Protein AF-A0A4Q7J7R3-F1 (afdb_monomer_lite)

InterPro domains:
  IPR042001 Sortase F [cd05829] (68-174)

Secondary structure (DSSP, 8-state):
----------------------------------------------------PPP--------SSPPP--EEEEEEGGGTEEEEEBSTTSSEEEESSPTTSSEEEEEEESS-TT-SPPPTT-EEEEEETTS-EEEEEEEEEESS-PPPP--SSEEEEEEETTEEEEEEEEEEEE-

Sequence (175 aa):
MAALTSAAIVVAGTAAILLLLPRTQRPGVVEISQPVAVRHDTTTNARPHVVSAPPASVSWLAVDSLPPAVPGAVEIPAIGVYNGLIGPGGDWRAQGPAPGQRGEAVLVDQRHSGSREIPVGERVTVHRADGISAVFTVARVERQQLPPGEATRPELRLITGEFVIHCRFAGAYRR

Organism: NCBI:txid2510978

pLDDT: mean 75.45, std 20.86, range [35.72, 97.31]

Foldseek 3Di:
DDDDDDDDDDDDDDDDDDDDDDDDDDDDDDDDDDDDDDDDDDDDDDDPPPPPDDDDDFDWDQDQADDFFAWAAKDFVQLPGHGQGEDVVTQWDWDDTDQRHFFEIEIEGPPLSPVDDRDFQTKMWIATPVRKIWIWTFHDKDQDDDPGDNGRGRWYWYHHDRITTTTHGPSGMGD

Structure (mmCIF, N/CA/C/O backbone):
data_AF-A0A4Q7J7R3-F1
#
_entry.id   AF-A0A4Q7J7R3-F1
#
loop_
_atom_site.group_PDB
_atom_site.id
_atom_site.type_symbol
_atom_site.label_atom_id
_atom_site.label_alt_id
_atom_site.label_comp_id
_atom_site.label_asym_id
_atom_site.label_entity_id
_atom_site.label_seq_id
_atom_site.pdbx_PDB_ins_code
_atom_site.Cartn_x
_atom_site.Cartn_y
_atom_site.Cartn_z
_atom_site.occupancy
_atom_site.B_iso_or_equiv
_atom_site.auth_seq_id
_atom_site.auth_comp_id
_atom_site.auth_asym_id
_atom_site.auth_atom_id
_atom_site.pdbx_PDB_model_num
ATOM 1 N N . MET A 1 1 ? 25.384 26.029 -39.932 1.00 44.53 1 MET A N 1
ATOM 2 C CA . MET A 1 1 ? 25.256 24.844 -40.808 1.00 44.53 1 MET A CA 1
ATOM 3 C C . MET A 1 1 ? 24.464 23.810 -40.008 1.00 44.53 1 MET A C 1
ATOM 5 O O . MET A 1 1 ? 25.010 23.313 -39.040 1.00 44.53 1 MET A O 1
ATOM 9 N N . ALA A 1 2 ? 23.123 23.784 -40.060 1.00 43.81 2 ALA A N 1
ATOM 10 C CA . ALA A 1 2 ? 22.272 23.053 -41.026 1.00 43.81 2 ALA A CA 1
ATOM 11 C C . ALA A 1 2 ? 22.705 21.570 -41.153 1.00 43.81 2 ALA A C 1
ATOM 13 O O . ALA A 1 2 ? 23.866 21.336 -41.455 1.00 43.81 2 ALA A O 1
ATOM 14 N N . ALA A 1 3 ? 21.877 20.544 -40.916 1.00 44.75 3 ALA A N 1
ATOM 15 C CA . ALA A 1 3 ? 20.506 20.384 -41.400 1.00 44.75 3 ALA A CA 1
ATOM 16 C C . ALA A 1 3 ? 19.636 19.408 -40.564 1.00 44.75 3 ALA A C 1
ATOM 18 O O . ALA A 1 3 ? 20.136 18.466 -39.954 1.00 44.75 3 ALA A O 1
ATOM 19 N N . LEU A 1 4 ? 18.319 19.654 -40.612 1.00 50.31 4 LEU A N 1
ATOM 20 C CA . LEU A 1 4 ? 17.212 18.752 -40.269 1.00 50.31 4 LEU A CA 1
ATOM 21 C C . LEU A 1 4 ? 17.121 17.568 -41.247 1.00 50.31 4 LEU A C 1
ATOM 23 O O . LEU A 1 4 ? 17.415 17.752 -42.421 1.00 50.31 4 LEU A O 1
ATOM 27 N N . THR A 1 5 ? 16.570 16.432 -40.810 1.00 49.69 5 THR A N 1
ATOM 28 C CA . THR A 1 5 ? 15.705 15.508 -41.592 1.00 49.69 5 THR A CA 1
ATOM 29 C C . THR A 1 5 ? 15.118 14.467 -40.624 1.00 49.69 5 THR A C 1
ATOM 31 O O . THR A 1 5 ? 15.738 14.179 -39.610 1.00 49.69 5 THR A O 1
ATOM 34 N N . SER A 1 6 ? 14.009 13.766 -40.841 1.00 42.34 6 SER A N 1
ATOM 35 C CA . SER A 1 6 ? 12.668 14.049 -41.363 1.00 42.34 6 SER A CA 1
ATOM 36 C C . SER A 1 6 ? 11.830 12.808 -41.007 1.00 42.34 6 SER A C 1
ATOM 38 O O . SER A 1 6 ? 12.362 11.707 -40.882 1.00 42.34 6 SER A O 1
ATOM 40 N N . ALA A 1 7 ? 10.530 13.002 -40.810 1.00 47.72 7 ALA A N 1
ATOM 41 C CA . ALA A 1 7 ? 9.559 12.014 -40.350 1.00 47.72 7 ALA A CA 1
ATOM 42 C C . ALA A 1 7 ? 9.219 10.912 -41.375 1.00 47.72 7 ALA A C 1
ATOM 44 O O . ALA A 1 7 ? 9.347 11.122 -42.579 1.00 47.72 7 ALA A O 1
ATOM 45 N N . ALA A 1 8 ? 8.643 9.800 -40.900 1.00 44.38 8 ALA A N 1
ATOM 46 C CA . ALA A 1 8 ? 7.741 8.966 -41.697 1.00 44.38 8 ALA A CA 1
ATOM 47 C C . ALA A 1 8 ? 6.670 8.317 -40.799 1.00 44.38 8 ALA A C 1
ATOM 49 O O . ALA A 1 8 ? 6.948 7.411 -40.018 1.00 44.38 8 ALA A O 1
ATOM 50 N N . ILE A 1 9 ? 5.440 8.818 -40.921 1.00 48.56 9 ILE A N 1
ATOM 51 C CA . ILE A 1 9 ? 4.197 8.209 -40.438 1.00 48.56 9 ILE A CA 1
ATOM 52 C C . ILE A 1 9 ? 3.631 7.404 -41.612 1.00 48.56 9 ILE A C 1
ATOM 54 O O . ILE A 1 9 ? 3.475 7.958 -42.699 1.00 48.56 9 ILE A O 1
ATOM 58 N N . VAL A 1 10 ? 3.285 6.132 -41.401 1.00 47.03 10 VAL A N 1
ATOM 59 C CA . VAL A 1 10 ? 2.527 5.336 -42.377 1.00 47.03 10 VAL A CA 1
ATOM 60 C C . VAL A 1 10 ? 1.131 5.078 -41.819 1.00 47.03 10 VAL A C 1
ATOM 62 O O . VAL A 1 10 ? 0.935 4.264 -40.921 1.00 47.03 10 VAL A O 1
ATOM 65 N N . VAL A 1 11 ? 0.168 5.818 -42.367 1.00 46.91 11 VAL A N 1
ATOM 66 C CA . VAL A 1 11 ? -1.276 5.570 -42.302 1.00 46.91 11 VAL A CA 1
ATOM 67 C C . VAL A 1 11 ? -1.665 4.892 -43.613 1.00 46.91 11 VAL A C 1
ATOM 69 O O . VAL A 1 11 ? -1.384 5.464 -44.660 1.00 46.91 11 VAL A O 1
ATOM 72 N N . ALA A 1 12 ? -2.322 3.729 -43.568 1.00 43.44 12 ALA A N 1
ATOM 73 C CA . ALA A 1 12 ? -3.356 3.308 -44.530 1.00 43.44 12 ALA A CA 1
ATOM 74 C C . ALA A 1 12 ? -3.802 1.865 -44.245 1.00 43.44 12 ALA A C 1
ATOM 76 O O . ALA A 1 12 ? -2.994 0.943 -44.240 1.00 43.44 12 ALA A O 1
ATOM 77 N N . GLY A 1 13 ? -5.106 1.674 -44.053 1.00 35.72 13 GLY A N 1
ATOM 78 C CA . GLY A 1 13 ? -5.722 0.362 -43.862 1.00 35.72 13 GLY A CA 1
ATOM 79 C C . GLY A 1 13 ? -7.244 0.449 -43.820 1.00 35.72 13 GLY A C 1
ATOM 80 O O . GLY A 1 13 ? -7.873 -0.041 -42.891 1.00 35.72 13 GLY A O 1
ATOM 81 N N . THR A 1 14 ? -7.833 1.147 -44.789 1.00 46.78 14 THR A N 1
ATOM 82 C CA . THR A 1 14 ? -9.274 1.203 -45.052 1.00 46.78 14 THR A CA 1
ATOM 83 C C . THR A 1 14 ? -9.715 -0.013 -45.863 1.00 46.78 14 THR A C 1
ATOM 85 O O . THR A 1 14 ? -9.251 -0.191 -46.985 1.00 46.78 14 THR A O 1
ATOM 88 N N . ALA A 1 15 ? -10.685 -0.777 -45.360 1.00 43.94 15 ALA A N 1
ATOM 89 C CA . ALA A 1 15 ? -11.644 -1.493 -46.202 1.00 43.94 15 ALA A CA 1
ATOM 90 C C . ALA A 1 15 ? -12.935 -1.759 -45.417 1.00 43.94 15 ALA A C 1
ATOM 92 O O . ALA A 1 15 ? -12.991 -2.583 -44.508 1.00 43.94 15 ALA A O 1
ATOM 93 N N . ALA A 1 16 ? -13.968 -1.005 -45.780 1.00 45.22 16 ALA A N 1
ATOM 94 C CA . ALA A 1 16 ? -15.341 -1.186 -45.354 1.00 45.22 16 ALA A CA 1
ATOM 95 C C . ALA A 1 16 ? -15.976 -2.383 -46.075 1.00 45.22 16 ALA A C 1
ATOM 97 O O . ALA A 1 16 ? -15.821 -2.511 -47.287 1.00 45.22 16 ALA A O 1
ATOM 98 N N . ILE A 1 17 ? -16.778 -3.175 -45.360 1.00 47.66 17 ILE A N 1
ATOM 99 C CA . ILE A 1 17 ? -17.863 -3.963 -45.955 1.00 47.66 17 ILE A CA 1
ATOM 100 C C . ILE A 1 17 ? -19.121 -3.733 -45.110 1.00 47.66 17 ILE A C 1
ATOM 102 O O . ILE A 1 17 ? -19.304 -4.297 -44.034 1.00 47.66 17 ILE A O 1
ATOM 106 N N . LEU A 1 18 ? -19.966 -2.833 -45.619 1.00 50.44 18 LEU A N 1
ATOM 107 C CA . LEU A 1 18 ? -21.409 -2.807 -45.391 1.00 50.44 18 LEU A CA 1
ATOM 108 C C . LEU A 1 18 ? -22.011 -4.129 -45.884 1.00 50.44 18 LEU A C 1
ATOM 110 O O . LEU A 1 18 ? -21.577 -4.606 -46.930 1.00 50.44 18 LEU A O 1
ATOM 114 N N . LEU A 1 19 ? -23.058 -4.635 -45.217 1.00 45.25 19 LEU A N 1
ATOM 115 C CA . LEU A 1 19 ? -24.377 -4.929 -45.816 1.00 45.25 19 LEU A CA 1
ATOM 116 C C . LEU A 1 19 ? -25.219 -5.886 -44.938 1.00 45.25 19 LEU A C 1
ATOM 118 O O . LEU A 1 19 ? -24.806 -6.992 -44.618 1.00 45.25 19 LEU A O 1
ATOM 122 N N . LEU A 1 20 ? -26.455 -5.439 -44.681 1.00 45.53 20 LEU A N 1
ATOM 123 C CA . LEU A 1 20 ? -27.687 -6.211 -44.451 1.00 45.53 20 LEU A CA 1
ATOM 124 C C . LEU A 1 20 ? -27.809 -7.085 -43.189 1.00 45.53 20 LEU A C 1
ATOM 126 O O . LEU A 1 20 ? -27.335 -8.211 -43.147 1.00 45.53 20 LEU A O 1
ATOM 130 N N . LEU A 1 21 ? -28.704 -6.676 -42.282 1.00 46.41 21 LEU A N 1
ATOM 131 C CA . LEU A 1 21 ? -30.076 -7.216 -42.253 1.00 46.41 21 LEU A CA 1
ATOM 132 C C . LEU A 1 21 ? -31.009 -6.328 -41.396 1.00 46.41 21 LEU A C 1
ATOM 134 O O . LEU A 1 21 ? -30.553 -5.706 -40.437 1.00 46.41 21 LEU A O 1
ATOM 138 N N . PRO A 1 22 ? -32.304 -6.221 -41.750 1.00 45.44 22 PRO A N 1
ATOM 139 C CA . PRO A 1 22 ? -33.256 -5.319 -41.116 1.00 45.44 22 PRO A CA 1
ATOM 140 C C . PRO A 1 22 ? -34.161 -6.031 -40.089 1.00 45.44 22 PRO A C 1
ATOM 142 O O . PRO A 1 22 ? -34.226 -7.255 -40.043 1.00 45.44 22 PRO A O 1
ATOM 145 N N . ARG A 1 23 ? -34.981 -5.201 -39.423 1.00 37.53 23 ARG A N 1
ATOM 146 C CA . ARG A 1 23 ? -36.364 -5.446 -38.953 1.00 37.53 23 ARG A CA 1
ATOM 147 C C . ARG A 1 23 ? -36.638 -5.793 -37.472 1.00 37.53 23 ARG A C 1
ATOM 149 O O . ARG A 1 23 ? -36.571 -6.929 -37.035 1.00 37.53 23 ARG A O 1
ATOM 156 N N . THR A 1 24 ? -37.143 -4.747 -36.799 1.00 41.44 24 THR A N 1
ATOM 157 C CA . THR A 1 24 ? -38.455 -4.636 -36.109 1.00 41.44 24 THR A CA 1
ATOM 158 C C . THR A 1 24 ? -38.777 -5.484 -34.871 1.00 41.44 24 THR A C 1
ATOM 160 O O . THR A 1 24 ? -39.026 -6.675 -34.968 1.00 41.44 24 THR A O 1
ATOM 163 N N . GLN A 1 25 ? -38.955 -4.748 -33.760 1.00 46.59 25 GLN A N 1
ATOM 164 C CA . GLN A 1 25 ? -40.060 -4.774 -32.778 1.00 46.59 25 GLN A CA 1
ATOM 165 C C . GLN A 1 25 ? -40.592 -6.117 -32.240 1.00 46.59 25 GLN A C 1
ATOM 167 O O . GLN A 1 25 ? -41.228 -6.875 -32.963 1.00 46.59 25 GLN A O 1
ATOM 172 N N . ARG A 1 26 ? -40.638 -6.220 -30.901 1.00 41.94 26 ARG A N 1
ATOM 173 C CA . ARG A 1 26 ? -41.909 -6.124 -30.141 1.00 41.94 26 ARG A CA 1
ATOM 174 C C . ARG A 1 26 ? -41.677 -5.994 -28.624 1.00 41.94 26 ARG A C 1
ATOM 176 O O . ARG A 1 26 ? -41.006 -6.847 -28.053 1.00 41.94 26 ARG A O 1
ATOM 183 N N . PRO A 1 27 ? -42.283 -5.002 -27.948 1.00 47.22 27 PRO A N 1
ATOM 184 C CA . PRO A 1 27 ? -42.565 -5.085 -26.522 1.00 47.22 27 PRO A CA 1
ATOM 185 C C . PRO A 1 27 ? -43.808 -5.961 -26.318 1.00 47.22 27 PRO A C 1
ATOM 187 O O . PRO A 1 27 ? -44.901 -5.627 -26.772 1.00 47.22 27 PRO A O 1
ATOM 190 N N . GLY A 1 28 ? -43.631 -7.112 -25.673 1.00 42.44 28 GLY A N 1
ATOM 191 C CA . GLY A 1 28 ? -44.737 -7.949 -25.223 1.00 42.44 28 GLY A CA 1
ATOM 192 C C . GLY A 1 28 ? -45.301 -7.412 -23.913 1.00 42.44 28 GLY A C 1
ATOM 193 O O . GLY A 1 28 ? -44.773 -7.714 -22.848 1.00 42.44 28 GLY A O 1
ATOM 194 N N . VAL A 1 29 ? -46.368 -6.620 -24.009 1.00 50.94 29 VAL A N 1
ATOM 195 C CA . VAL A 1 29 ? -47.359 -6.460 -22.940 1.00 50.94 29 VAL A CA 1
ATOM 196 C C . VAL A 1 29 ? -48.081 -7.799 -22.797 1.00 50.94 29 VAL A C 1
ATOM 198 O O . VAL A 1 29 ? -48.614 -8.312 -23.780 1.00 50.94 29 VAL A O 1
ATOM 201 N N . VAL A 1 30 ? -48.101 -8.364 -21.592 1.00 50.81 30 VAL A N 1
ATOM 202 C CA . VAL A 1 30 ? -49.049 -9.423 -21.232 1.00 50.81 30 VAL A CA 1
ATOM 203 C C . VAL A 1 30 ? -50.035 -8.815 -20.248 1.00 50.81 30 VAL A C 1
ATOM 205 O O . VAL A 1 30 ? -49.720 -8.564 -19.086 1.00 50.81 30 VAL A O 1
ATOM 208 N N . GLU A 1 31 ? -51.216 -8.532 -20.779 1.00 50.31 31 GLU A N 1
ATOM 209 C CA . GLU A 1 31 ? -52.392 -8.048 -20.078 1.00 50.31 31 GLU A CA 1
ATOM 210 C C . GLU A 1 31 ? -53.256 -9.250 -19.656 1.00 50.31 31 GLU A C 1
ATOM 212 O O . GLU A 1 31 ? -53.685 -10.050 -20.479 1.00 50.31 31 GLU A O 1
ATOM 217 N N . ILE A 1 32 ? -53.411 -9.379 -18.337 1.00 49.28 32 ILE A N 1
ATOM 218 C CA . ILE A 1 32 ? -54.572 -9.822 -17.548 1.00 49.28 32 ILE A CA 1
ATOM 219 C C . ILE A 1 32 ? -55.401 -11.019 -18.061 1.00 49.28 32 ILE A C 1
ATOM 221 O O . ILE A 1 32 ? -56.176 -10.946 -19.009 1.00 49.28 32 ILE A O 1
ATOM 225 N N . SER A 1 33 ? -55.429 -12.073 -17.246 1.00 46.56 33 SER A N 1
ATOM 226 C CA . SER A 1 33 ? -56.646 -12.862 -17.026 1.00 46.56 33 SER A CA 1
ATOM 227 C C . SER A 1 33 ? -56.764 -13.185 -15.539 1.00 46.56 33 SER A C 1
ATOM 229 O O . SER A 1 33 ? -56.010 -13.988 -14.997 1.00 46.56 33 SER A O 1
ATOM 231 N N . GLN A 1 34 ? -57.698 -12.508 -14.869 1.00 58.53 34 GLN A N 1
ATOM 232 C CA . GLN A 1 34 ? -58.227 -12.935 -13.575 1.00 58.53 34 GLN A CA 1
ATOM 233 C C . GLN A 1 34 ? -59.225 -14.076 -13.803 1.00 58.53 34 GLN A C 1
ATOM 235 O O . GLN A 1 34 ? -60.011 -14.019 -14.750 1.00 58.53 34 GLN A O 1
ATOM 240 N N . PRO A 1 35 ? -59.291 -15.039 -12.877 1.00 52.97 35 PRO A N 1
ATOM 241 C CA . PRO A 1 35 ? -60.595 -15.446 -12.380 1.00 52.97 35 PRO A CA 1
ATOM 242 C C . PRO A 1 35 ? -60.708 -15.286 -10.858 1.00 52.97 35 PRO A C 1
ATOM 244 O O . PRO A 1 35 ? -59.850 -15.697 -10.084 1.00 52.97 35 PRO A O 1
ATOM 247 N N . VAL A 1 36 ? -61.807 -14.621 -10.507 1.00 47.62 36 VAL A N 1
ATOM 248 C CA . VAL A 1 36 ? -62.638 -14.646 -9.295 1.00 47.62 36 VAL A CA 1
ATOM 249 C C . VAL A 1 36 ? -62.222 -15.558 -8.127 1.00 47.62 36 VAL A C 1
ATOM 251 O O . VAL A 1 36 ? -61.897 -16.732 -8.264 1.00 47.62 36 VAL A O 1
ATOM 254 N N . ALA A 1 37 ? -62.366 -14.954 -6.947 1.00 50.75 37 ALA A N 1
ATOM 255 C CA . ALA A 1 37 ? -62.118 -15.438 -5.600 1.00 50.75 37 ALA A CA 1
ATOM 256 C C . ALA A 1 37 ? -62.745 -16.790 -5.217 1.00 50.75 37 ALA A C 1
ATOM 258 O O . ALA A 1 37 ? -63.931 -17.022 -5.432 1.00 50.75 37 ALA A O 1
ATOM 259 N N . VAL A 1 38 ? -61.983 -17.558 -4.430 1.00 49.25 38 VAL A N 1
ATOM 260 C CA . VAL A 1 38 ? -62.508 -18.368 -3.323 1.00 49.25 38 VAL A CA 1
ATOM 261 C C . VAL A 1 38 ? -61.602 -18.141 -2.109 1.00 49.25 38 VAL A C 1
ATOM 263 O O . VAL A 1 38 ? -60.400 -18.385 -2.157 1.00 49.25 38 VAL A O 1
ATOM 266 N N . ARG A 1 39 ? -62.180 -17.614 -1.026 1.00 52.00 39 ARG A N 1
ATOM 267 C CA . ARG A 1 39 ? -61.561 -17.546 0.303 1.00 52.00 39 ARG A CA 1
ATOM 268 C C . ARG A 1 39 ? -61.833 -18.861 1.025 1.00 52.00 39 ARG A C 1
ATOM 270 O O . ARG A 1 39 ? -63.001 -19.194 1.147 1.00 52.00 39 ARG A O 1
ATOM 277 N N . HIS A 1 40 ? -60.799 -19.502 1.571 1.00 47.97 40 HIS A N 1
ATOM 278 C CA . HIS A 1 40 ? -60.891 -20.366 2.754 1.00 47.97 40 HIS A CA 1
ATOM 279 C C . HIS A 1 40 ? -59.566 -20.312 3.543 1.00 47.97 40 HIS A C 1
ATOM 281 O O . HIS A 1 40 ? -58.528 -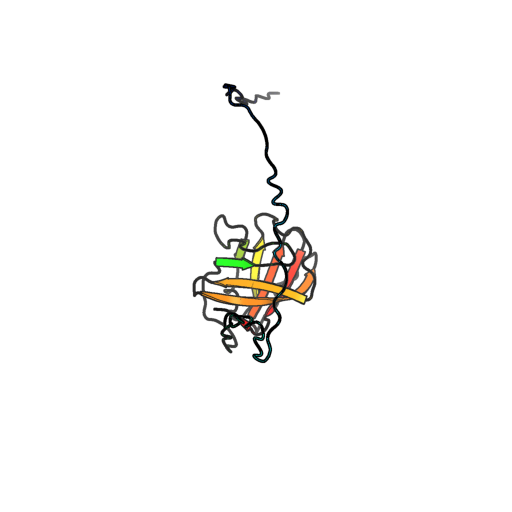20.763 3.075 1.00 47.97 40 HIS A O 1
ATOM 287 N N . ASP A 1 41 ? -59.645 -19.636 4.689 1.00 41.25 41 ASP A N 1
ATOM 288 C CA . ASP A 1 41 ? -59.079 -19.918 6.017 1.00 41.25 41 ASP A CA 1
ATOM 289 C C . ASP A 1 41 ? -57.626 -20.401 6.269 1.00 41.25 41 ASP A C 1
ATOM 291 O O . ASP A 1 41 ? -57.179 -21.465 5.860 1.00 41.25 41 ASP A O 1
ATOM 295 N N . THR A 1 42 ? -57.006 -19.642 7.188 1.00 48.59 42 THR A N 1
ATOM 296 C CA . THR A 1 42 ? -56.065 -19.996 8.280 1.00 48.59 42 THR A CA 1
ATOM 297 C C . THR A 1 42 ? -54.641 -20.524 8.019 1.00 48.59 42 THR A C 1
ATOM 299 O O . THR A 1 42 ? -54.413 -21.650 7.603 1.00 48.59 42 THR A O 1
ATOM 302 N N . THR A 1 43 ? -53.694 -19.721 8.534 1.00 50.09 43 THR A N 1
ATOM 303 C CA . THR A 1 43 ? -52.472 -20.116 9.268 1.00 50.09 43 THR A CA 1
ATOM 304 C C . THR A 1 43 ? -51.341 -20.794 8.489 1.00 50.09 43 THR A C 1
ATOM 306 O O . THR A 1 43 ? -51.293 -22.011 8.375 1.00 50.09 43 THR A O 1
ATOM 309 N N . THR A 1 44 ? -50.309 -20.019 8.128 1.00 52.06 44 THR A N 1
ATOM 310 C CA . THR A 1 44 ? -48.908 -20.310 8.506 1.00 52.06 44 THR A CA 1
ATOM 311 C C . THR A 1 44 ? -47.986 -19.158 8.104 1.00 52.06 44 THR A C 1
ATOM 313 O O . THR A 1 44 ? -47.956 -18.690 6.971 1.00 52.06 44 THR A O 1
ATOM 316 N N . ASN A 1 45 ? -47.244 -18.695 9.101 1.00 53.91 45 ASN A N 1
ATOM 317 C CA . ASN A 1 45 ? -46.181 -17.707 9.054 1.00 53.91 45 ASN A CA 1
ATOM 318 C C . ASN A 1 45 ? -45.025 -18.194 8.156 1.00 53.91 45 ASN A C 1
ATOM 320 O O . ASN A 1 45 ? -44.317 -19.123 8.533 1.00 53.91 45 ASN A O 1
ATOM 324 N N . ALA A 1 46 ? -44.811 -17.564 6.999 1.00 49.06 46 ALA A N 1
ATOM 325 C CA . ALA A 1 46 ? -43.612 -17.761 6.184 1.00 49.06 46 ALA A CA 1
ATOM 326 C C . ALA A 1 46 ? -42.862 -16.430 6.059 1.00 49.06 46 ALA A C 1
ATOM 328 O O . ALA A 1 46 ? -43.038 -15.655 5.119 1.00 49.06 46 ALA A O 1
ATOM 329 N N . ARG A 1 47 ? -42.036 -16.149 7.069 1.00 54.78 47 ARG A N 1
ATOM 330 C CA . ARG A 1 47 ? -41.040 -15.074 7.059 1.00 54.78 47 ARG A CA 1
ATOM 331 C C . ARG A 1 47 ? -40.056 -15.342 5.906 1.00 54.78 47 ARG A C 1
ATOM 333 O O . ARG A 1 47 ? -39.573 -16.471 5.812 1.00 54.78 47 ARG A O 1
ATOM 340 N N . PRO A 1 48 ? -39.725 -14.364 5.045 1.00 51.66 48 PRO A N 1
ATOM 341 C CA . PRO A 1 48 ? -38.713 -14.568 4.016 1.00 51.66 48 PRO A CA 1
ATOM 342 C C . PRO A 1 48 ? -37.381 -14.925 4.685 1.00 51.66 48 PRO A C 1
ATOM 344 O O . PRO A 1 48 ? -36.828 -14.142 5.460 1.00 51.66 48 PRO A O 1
ATOM 347 N N . HIS A 1 49 ? -36.882 -16.130 4.407 1.00 52.31 49 HIS A N 1
ATOM 348 C CA . HIS A 1 49 ? -35.526 -16.532 4.756 1.00 52.31 49 HIS A CA 1
ATOM 349 C C . HIS A 1 49 ? -34.566 -15.707 3.894 1.00 52.31 49 HIS A C 1
ATOM 351 O O . HIS A 1 49 ? -34.263 -16.055 2.755 1.00 52.31 49 HIS A O 1
ATOM 357 N N . VAL A 1 50 ? -34.098 -14.582 4.435 1.00 58.94 50 VAL A N 1
ATOM 358 C CA . VAL A 1 50 ? -32.884 -13.932 3.945 1.00 58.94 50 VAL A CA 1
ATOM 359 C C . VAL A 1 50 ? -31.760 -14.929 4.201 1.00 58.94 50 VAL A C 1
ATOM 361 O O . VAL A 1 50 ? -31.383 -15.169 5.349 1.00 58.94 50 VAL A O 1
ATOM 364 N N . VAL A 1 51 ? -31.267 -15.564 3.137 1.00 48.41 51 VAL A N 1
ATOM 365 C CA . VAL A 1 51 ? -30.015 -16.322 3.173 1.00 48.41 51 VAL A CA 1
ATOM 366 C C . VAL A 1 51 ? -28.914 -15.300 3.431 1.00 48.41 51 VAL A C 1
ATOM 368 O O . VAL A 1 51 ? -28.380 -14.679 2.517 1.00 48.41 51 VAL A O 1
ATOM 371 N N . SER A 1 52 ? -28.647 -15.060 4.711 1.00 50.34 52 SER A N 1
ATOM 372 C CA . SER A 1 52 ? -27.518 -14.269 5.170 1.00 50.34 52 SER A CA 1
ATOM 373 C C . SER A 1 52 ? -26.273 -15.100 4.883 1.00 50.34 52 SER A C 1
ATOM 375 O O . SER A 1 52 ? -25.923 -15.995 5.653 1.00 50.34 52 SER A O 1
ATOM 377 N N . ALA A 1 53 ? -25.659 -14.884 3.717 1.00 57.50 53 ALA A N 1
ATOM 378 C CA . ALA A 1 53 ? -24.323 -15.396 3.461 1.00 57.50 53 ALA A CA 1
ATOM 379 C C . ALA A 1 53 ? -23.423 -14.882 4.598 1.00 57.50 53 ALA A C 1
ATOM 381 O O . ALA A 1 53 ? -23.436 -13.674 4.865 1.00 57.50 53 ALA A O 1
ATOM 382 N N . PRO A 1 54 ? -22.695 -15.754 5.318 1.00 50.12 54 PRO A N 1
ATOM 383 C CA . PRO A 1 54 ? -21.795 -15.280 6.352 1.00 50.12 54 PRO A CA 1
ATOM 384 C C . PRO A 1 54 ? -20.798 -14.306 5.707 1.00 50.12 54 PRO A C 1
ATOM 386 O O . PRO A 1 54 ? -20.307 -14.586 4.607 1.00 50.12 54 PRO A O 1
ATOM 389 N N . PRO A 1 55 ? -20.507 -13.154 6.340 1.00 53.31 55 PRO A N 1
ATOM 390 C CA . PRO A 1 55 ? -19.452 -12.281 5.854 1.00 53.31 55 PRO A CA 1
ATOM 391 C C . PRO A 1 55 ? -18.179 -13.120 5.750 1.00 53.31 55 PRO A C 1
ATOM 393 O O . PRO A 1 55 ? -17.861 -13.863 6.683 1.00 53.31 55 PRO A O 1
ATOM 396 N N . ALA A 1 56 ? -17.493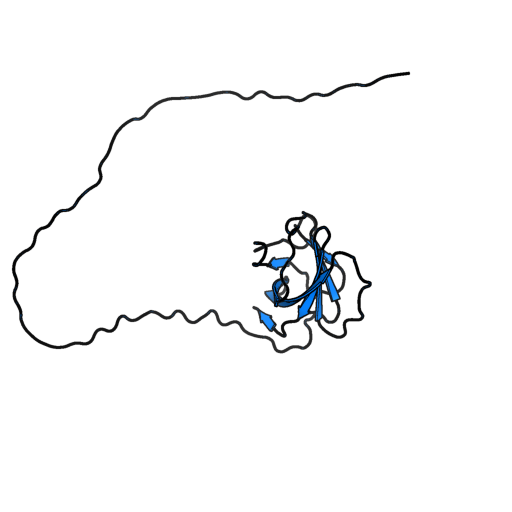 -13.041 4.605 1.00 52.88 56 ALA A N 1
ATOM 397 C CA . ALA A 1 56 ? -16.214 -13.707 4.390 1.00 52.88 56 ALA A CA 1
ATOM 398 C C . ALA A 1 56 ? -15.356 -13.535 5.649 1.00 52.88 56 ALA A C 1
ATOM 400 O O . ALA A 1 56 ? -15.100 -12.405 6.070 1.00 52.88 56 ALA A O 1
ATOM 401 N N . SER A 1 57 ? -15.011 -14.644 6.309 1.00 49.00 57 SER A N 1
ATOM 402 C CA . SER A 1 57 ? -14.289 -14.601 7.575 1.00 49.00 57 SER A CA 1
ATOM 403 C C . SER A 1 57 ? -12.915 -13.995 7.332 1.00 49.00 57 SER A C 1
ATOM 405 O O . SER A 1 57 ? -12.009 -14.657 6.834 1.00 49.00 57 SER A O 1
ATOM 407 N N . VAL A 1 58 ? -12.763 -12.714 7.665 1.00 56.16 58 VAL A N 1
ATOM 408 C CA . VAL A 1 58 ? -11.458 -12.065 7.685 1.00 56.16 58 VAL A CA 1
ATOM 409 C C . VAL A 1 58 ? -10.715 -12.624 8.893 1.00 56.16 58 VAL A C 1
ATOM 411 O O . VAL A 1 58 ? -11.027 -12.295 10.035 1.00 56.16 58 VAL A O 1
ATOM 414 N N . SER A 1 59 ? -9.781 -13.540 8.642 1.00 56.47 59 SER A N 1
ATOM 415 C CA . SER A 1 59 ? -8.924 -14.099 9.684 1.00 56.47 59 SER A CA 1
ATOM 416 C C . SER A 1 59 ? -7.804 -13.112 9.990 1.00 56.47 59 SER A C 1
ATOM 418 O O . SER A 1 59 ? -6.852 -12.992 9.221 1.00 56.47 59 SER A O 1
ATOM 420 N N . TRP A 1 60 ? -7.908 -12.422 11.121 1.00 57.69 60 TRP A N 1
ATOM 421 C CA . TRP A 1 60 ? -6.897 -11.476 11.581 1.00 57.69 60 TRP A CA 1
ATOM 422 C C . TRP A 1 60 ? -5.740 -12.219 12.261 1.00 57.69 60 TRP A C 1
ATOM 424 O O . TRP A 1 60 ? -5.942 -12.929 13.245 1.00 57.69 60 TRP A O 1
ATOM 434 N N . LEU A 1 61 ? -4.518 -12.067 11.746 1.00 62.88 61 LEU A N 1
ATOM 435 C CA . LEU A 1 61 ? -3.304 -12.520 12.436 1.00 62.88 61 LEU A CA 1
ATOM 436 C C . LEU A 1 61 ? -2.868 -11.460 13.459 1.00 62.88 61 LEU A C 1
ATOM 438 O O . LEU A 1 61 ? -2.653 -10.307 13.101 1.00 62.88 61 LEU A O 1
ATOM 442 N N . ALA A 1 62 ? -2.705 -11.840 14.724 1.00 61.75 62 ALA A N 1
ATOM 443 C CA . ALA A 1 62 ? -2.148 -10.964 15.755 1.00 61.75 62 ALA A CA 1
ATOM 444 C C . ALA A 1 62 ? -0.625 -11.164 15.835 1.00 61.75 62 ALA A C 1
ATOM 446 O O . ALA A 1 62 ? -0.135 -11.933 16.657 1.00 61.75 62 ALA A O 1
ATOM 447 N N . VAL A 1 63 ? 0.124 -10.521 14.935 1.00 72.69 63 VAL A N 1
ATOM 448 C CA . VAL A 1 63 ? 1.598 -10.509 14.957 1.00 72.69 63 VAL A CA 1
ATOM 449 C C . VAL A 1 63 ? 2.124 -9.082 14.809 1.00 72.69 63 VAL A C 1
ATOM 451 O O . VAL A 1 63 ? 1.639 -8.318 13.977 1.00 72.69 63 VAL A O 1
ATOM 454 N N . ASP A 1 64 ? 3.142 -8.716 15.590 1.00 78.75 64 ASP A N 1
ATOM 455 C CA . ASP A 1 64 ? 3.705 -7.353 15.578 1.00 78.75 64 ASP A CA 1
ATOM 456 C C . ASP A 1 64 ? 4.353 -6.981 14.236 1.00 78.75 64 ASP A C 1
ATOM 458 O O . ASP A 1 64 ? 4.460 -5.806 13.887 1.00 78.75 64 ASP A O 1
ATOM 462 N N . SER A 1 65 ? 4.796 -7.988 13.479 1.00 85.62 65 SER A N 1
ATOM 463 C CA . SER A 1 65 ? 5.308 -7.844 12.119 1.00 85.62 65 SER A CA 1
ATOM 464 C C . SER A 1 65 ? 5.267 -9.180 11.383 1.00 85.62 65 SER A C 1
ATOM 466 O O . SER A 1 65 ? 5.310 -10.242 12.006 1.00 85.62 65 SER A O 1
ATOM 468 N N . LEU A 1 66 ? 5.221 -9.123 10.058 1.00 89.00 66 LEU A N 1
ATOM 469 C CA . LEU A 1 66 ? 5.289 -10.283 9.179 1.00 89.00 66 LEU A CA 1
ATOM 470 C C . LEU A 1 66 ? 6.737 -10.620 8.782 1.00 89.00 66 LEU A C 1
ATOM 472 O O . LEU A 1 66 ? 7.588 -9.724 8.748 1.00 89.00 66 LEU A O 1
ATOM 476 N N . PRO A 1 67 ? 7.021 -11.886 8.413 1.00 91.25 67 PRO A N 1
ATOM 477 C CA . PRO A 1 67 ? 8.282 -12.238 7.763 1.00 91.25 67 PRO A CA 1
ATOM 478 C C . PRO A 1 67 ? 8.447 -11.478 6.431 1.00 91.25 67 PRO A C 1
ATOM 480 O O . PRO A 1 67 ? 7.470 -10.935 5.904 1.00 91.25 67 PRO A O 1
ATOM 483 N N . PRO A 1 68 ? 9.654 -11.431 5.846 1.00 94.06 68 PRO A N 1
ATOM 484 C CA . PRO A 1 68 ? 9.845 -10.888 4.504 1.00 94.06 68 PRO A CA 1
ATOM 485 C C . PRO A 1 68 ? 8.988 -11.628 3.465 1.00 94.06 68 PRO A C 1
ATOM 487 O O . PRO A 1 68 ? 8.932 -12.856 3.471 1.00 94.06 68 PRO A O 1
ATOM 490 N N . ALA A 1 69 ? 8.349 -10.891 2.554 1.00 94.88 69 ALA A N 1
ATOM 491 C CA . ALA A 1 69 ? 7.678 -11.448 1.380 1.00 94.88 69 ALA A CA 1
ATOM 492 C C . ALA A 1 69 ? 7.648 -10.433 0.236 1.00 94.88 69 ALA A C 1
ATOM 494 O O . ALA A 1 69 ? 7.737 -9.225 0.453 1.00 94.88 69 ALA A O 1
ATOM 495 N N . VAL A 1 70 ? 7.490 -10.927 -0.989 1.00 94.62 70 VAL A N 1
ATOM 496 C CA . VAL A 1 70 ? 7.369 -10.067 -2.169 1.00 94.62 70 VAL A CA 1
ATOM 497 C C . VAL A 1 70 ? 5.985 -9.400 -2.171 1.00 94.62 70 VAL A C 1
ATOM 499 O O . VAL A 1 70 ? 4.982 -10.112 -2.085 1.00 94.62 70 VAL A O 1
ATOM 502 N N . PRO A 1 71 ? 5.886 -8.062 -2.261 1.00 95.38 71 PRO A N 1
ATOM 503 C CA . PRO A 1 71 ? 4.609 -7.391 -2.480 1.00 95.38 71 PRO A CA 1
ATOM 504 C C . PRO A 1 71 ? 4.121 -7.642 -3.914 1.00 95.38 71 PRO A C 1
ATOM 506 O O . PRO A 1 71 ? 4.905 -7.554 -4.854 1.00 95.38 71 PRO A O 1
ATOM 509 N N . GLY A 1 72 ? 2.839 -7.963 -4.076 1.00 95.56 72 GLY A N 1
ATOM 510 C CA . GLY A 1 72 ? 2.234 -8.311 -5.364 1.00 95.56 72 GLY A CA 1
ATOM 511 C C . GLY A 1 72 ? 1.337 -7.215 -5.934 1.00 95.56 72 GLY A C 1
ATOM 512 O O . GLY A 1 72 ? 1.488 -6.837 -7.094 1.00 95.56 72 GLY A O 1
ATOM 513 N N . ALA A 1 73 ? 0.419 -6.682 -5.125 1.00 96.38 73 ALA A N 1
ATOM 514 C CA . ALA A 1 73 ? -0.527 -5.663 -5.574 1.00 96.38 73 ALA A CA 1
ATOM 515 C C . ALA A 1 73 ? -0.910 -4.692 -4.455 1.00 96.38 73 ALA A C 1
ATOM 517 O O . ALA A 1 73 ? -0.858 -5.042 -3.276 1.00 96.38 73 ALA A O 1
ATOM 518 N N . VAL A 1 74 ? -1.328 -3.483 -4.822 1.00 95.88 74 VAL A N 1
ATOM 519 C CA . VAL A 1 74 ? -1.881 -2.483 -3.905 1.00 95.88 74 VAL A CA 1
ATOM 520 C C . VAL A 1 74 ? -3.325 -2.144 -4.268 1.00 95.88 74 VAL A C 1
ATOM 522 O O . VAL A 1 74 ? -3.686 -2.032 -5.441 1.00 95.88 74 VAL A O 1
ATOM 525 N N . GLU A 1 75 ? -4.141 -1.960 -3.236 1.00 95.75 75 GLU A N 1
ATOM 526 C CA . GLU A 1 75 ? -5.509 -1.462 -3.301 1.00 95.75 75 GLU A CA 1
ATOM 527 C C . GLU A 1 75 ? -5.628 -0.156 -2.517 1.00 95.75 75 GLU A C 1
ATOM 529 O O . GLU A 1 75 ? -5.267 -0.075 -1.340 1.00 95.75 75 GLU A O 1
ATOM 534 N N . ILE A 1 76 ? -6.180 0.856 -3.176 1.00 94.62 76 ILE A N 1
ATOM 535 C CA . ILE A 1 76 ? -6.478 2.178 -2.636 1.00 94.62 76 ILE A CA 1
ATOM 536 C C . ILE A 1 76 ? -7.859 2.602 -3.170 1.00 94.62 76 ILE A C 1
ATOM 538 O O . ILE A 1 76 ? -7.950 3.308 -4.183 1.00 94.62 76 ILE A O 1
ATOM 542 N N . PRO A 1 77 ? -8.956 2.171 -2.517 1.00 94.25 77 PRO A N 1
ATOM 543 C CA . PRO A 1 77 ? -10.317 2.427 -2.995 1.00 94.25 77 PRO A CA 1
ATOM 544 C C . PRO A 1 77 ? -10.636 3.915 -3.175 1.00 94.25 77 PRO A C 1
ATOM 546 O O . PRO A 1 77 ? -11.296 4.283 -4.144 1.00 94.25 77 PRO A O 1
ATOM 549 N N . ALA A 1 78 ? -10.102 4.774 -2.300 1.00 92.06 78 ALA A N 1
ATOM 550 C CA . ALA A 1 78 ? -10.315 6.223 -2.323 1.00 92.06 78 ALA A CA 1
ATOM 551 C C . ALA A 1 78 ? -9.921 6.896 -3.652 1.00 92.06 78 ALA A C 1
ATOM 553 O O . ALA A 1 78 ? -10.460 7.944 -4.001 1.00 92.06 78 ALA A O 1
ATOM 554 N N . ILE A 1 79 ? -9.002 6.291 -4.409 1.00 89.88 79 ILE A N 1
ATOM 555 C CA . ILE A 1 79 ? -8.554 6.789 -5.718 1.00 89.88 79 ILE A CA 1
ATOM 556 C C . ILE A 1 79 ? -8.808 5.784 -6.852 1.00 89.88 79 ILE A C 1
ATOM 558 O O . ILE A 1 79 ? -8.307 5.967 -7.958 1.00 89.88 79 ILE A O 1
ATOM 562 N N . GLY A 1 80 ? -9.597 4.734 -6.601 1.00 89.69 80 GLY A N 1
ATOM 563 C CA . GLY A 1 80 ? -9.996 3.750 -7.612 1.00 89.69 80 GLY A CA 1
ATOM 564 C C . GLY A 1 80 ? -8.914 2.742 -8.012 1.0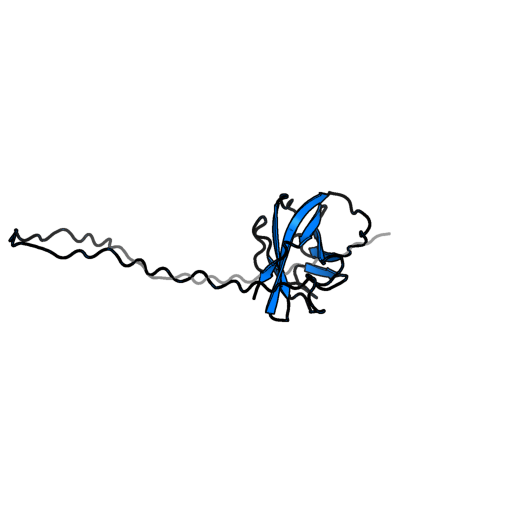0 89.69 80 GLY A C 1
ATOM 565 O O . GLY A 1 80 ? -9.050 2.083 -9.042 1.00 89.69 80 GLY A O 1
ATOM 566 N N . VAL A 1 81 ? -7.849 2.595 -7.221 1.00 91.56 81 VAL A N 1
ATOM 567 C CA . VAL A 1 81 ? -6.827 1.566 -7.453 1.00 91.56 81 VAL A CA 1
ATOM 568 C C . VAL A 1 81 ? -7.295 0.273 -6.789 1.00 91.56 81 VAL A C 1
ATOM 570 O O . VAL A 1 81 ? -7.339 0.194 -5.568 1.00 91.56 81 VAL A O 1
ATOM 573 N N . TYR A 1 82 ? -7.642 -0.745 -7.574 1.00 92.06 82 TYR A N 1
ATOM 574 C CA . TYR A 1 82 ? -8.121 -2.036 -7.048 1.00 92.06 82 TYR A CA 1
ATOM 575 C C . TYR A 1 82 ? -7.167 -3.208 -7.308 1.00 92.06 82 TYR A C 1
ATOM 577 O O . TYR A 1 82 ? -7.379 -4.294 -6.786 1.00 92.06 82 TYR A O 1
ATOM 585 N N . ASN A 1 83 ? -6.136 -3.015 -8.131 1.00 91.00 83 ASN A N 1
ATOM 586 C CA . ASN A 1 83 ? -5.124 -4.035 -8.404 1.00 91.00 83 ASN A CA 1
ATOM 587 C C . ASN A 1 83 ? -3.859 -3.395 -8.997 1.00 91.00 83 ASN A C 1
ATOM 589 O O . ASN A 1 83 ? -3.457 -3.714 -10.114 1.00 91.00 83 ASN A O 1
ATOM 593 N N . GLY A 1 84 ? -3.277 -2.421 -8.294 1.00 88.69 84 GLY A N 1
ATOM 594 C CA . GLY A 1 84 ? -2.045 -1.779 -8.749 1.00 88.69 84 GLY A CA 1
ATOM 595 C C . GLY A 1 84 ? -0.883 -2.758 -8.634 1.00 88.69 84 GLY A C 1
ATOM 596 O O . GLY A 1 84 ? -0.492 -3.091 -7.517 1.00 88.69 84 GLY A O 1
ATOM 597 N N . LEU A 1 85 ? -0.337 -3.231 -9.754 1.00 93.69 85 LEU A N 1
ATOM 598 C CA . LEU A 1 85 ? 0.703 -4.263 -9.735 1.00 93.69 85 LEU A CA 1
ATOM 599 C C . LEU A 1 85 ? 2.018 -3.695 -9.202 1.00 93.69 85 LEU A C 1
ATOM 601 O O . LEU A 1 85 ? 2.457 -2.625 -9.631 1.00 93.69 85 LEU A O 1
ATOM 605 N N . ILE A 1 86 ? 2.666 -4.430 -8.300 1.00 92.69 86 ILE A N 1
ATOM 606 C CA . ILE A 1 86 ? 3.940 -4.036 -7.697 1.00 92.69 86 ILE A CA 1
ATOM 607 C C . ILE A 1 86 ? 5.068 -4.869 -8.313 1.00 92.69 86 ILE A C 1
ATOM 609 O O . ILE A 1 86 ? 5.052 -6.094 -8.239 1.00 92.69 86 ILE A O 1
ATOM 613 N N . GLY A 1 87 ? 6.072 -4.210 -8.897 1.00 91.44 87 GLY A N 1
ATOM 614 C CA . GLY A 1 87 ? 7.256 -4.872 -9.453 1.00 91.44 87 GLY A CA 1
ATOM 615 C C . GLY A 1 87 ? 7.696 -4.331 -10.818 1.00 91.44 87 GLY A C 1
ATOM 616 O O . GLY A 1 87 ? 7.209 -3.293 -11.273 1.00 91.44 87 GLY A O 1
ATOM 617 N N . PRO A 1 88 ? 8.652 -5.002 -11.487 1.00 89.44 88 PRO A N 1
ATOM 618 C CA . PRO A 1 88 ? 9.115 -4.608 -12.816 1.00 89.44 88 PRO A CA 1
ATOM 619 C C . PRO A 1 88 ? 7.959 -4.542 -13.827 1.00 89.44 88 PRO A C 1
ATOM 621 O O . PRO A 1 88 ? 7.239 -5.517 -14.014 1.00 89.44 88 PRO A O 1
ATOM 624 N N . GLY A 1 89 ? 7.773 -3.385 -14.470 1.00 86.38 89 GLY A N 1
ATOM 625 C CA . GLY A 1 89 ? 6.685 -3.150 -15.434 1.00 86.38 89 GLY A CA 1
ATOM 626 C C . GLY A 1 89 ? 5.292 -2.922 -14.821 1.00 86.38 89 GLY A C 1
ATOM 627 O O . GLY A 1 89 ? 4.354 -2.607 -15.562 1.00 86.38 89 GLY A O 1
ATOM 628 N N . GLY A 1 90 ? 5.161 -3.041 -13.496 1.00 90.19 90 GLY A N 1
ATOM 629 C CA . GLY A 1 90 ? 3.936 -2.752 -12.752 1.00 90.19 90 GLY A CA 1
ATOM 630 C C . GLY A 1 90 ? 3.641 -1.256 -12.626 1.00 90.19 90 GLY A C 1
ATOM 631 O O . GLY A 1 90 ? 4.428 -0.404 -13.047 1.00 90.19 90 GLY A O 1
ATOM 632 N N . ASP A 1 91 ? 2.490 -0.940 -12.037 1.00 90.38 91 ASP A N 1
ATOM 633 C CA . ASP A 1 91 ? 2.092 0.442 -11.752 1.00 90.38 91 ASP A CA 1
ATOM 634 C C . ASP A 1 91 ? 2.869 1.009 -10.554 1.00 90.38 91 ASP A C 1
ATOM 636 O O . ASP A 1 91 ? 3.037 2.217 -10.443 1.00 90.38 91 ASP A O 1
ATOM 640 N N . TRP A 1 92 ? 3.394 0.142 -9.683 1.00 92.75 92 TRP A N 1
ATOM 641 C CA . TRP A 1 92 ? 4.088 0.511 -8.453 1.00 92.75 92 TRP A CA 1
ATOM 642 C C . TRP A 1 92 ? 5.448 -0.180 -8.334 1.00 92.75 92 TRP A C 1
ATOM 644 O O . TRP A 1 92 ? 5.648 -1.315 -8.768 1.00 92.75 92 TRP A O 1
ATOM 654 N N . ARG A 1 93 ? 6.394 0.484 -7.669 1.00 94.88 93 ARG A N 1
ATOM 655 C CA . ARG A 1 93 ? 7.701 -0.075 -7.304 1.00 94.88 93 ARG A CA 1
ATOM 656 C C . ARG A 1 93 ? 7.864 -0.094 -5.791 1.00 94.88 93 ARG A C 1
ATOM 658 O O . ARG A 1 93 ? 7.717 0.945 -5.157 1.00 94.88 93 ARG A O 1
ATOM 665 N N . ALA A 1 94 ? 8.226 -1.247 -5.238 1.00 95.94 94 ALA A N 1
ATOM 666 C CA . ALA A 1 94 ? 8.555 -1.380 -3.824 1.00 95.94 94 ALA A CA 1
ATOM 667 C C . ALA A 1 94 ? 10.027 -1.055 -3.534 1.00 95.94 94 ALA A C 1
ATOM 669 O O . ALA A 1 94 ? 10.909 -1.385 -4.329 1.00 95.94 94 ALA A O 1
ATOM 670 N N . GLN A 1 95 ? 10.281 -0.430 -2.386 1.00 94.62 95 GLN A N 1
ATOM 671 C CA . GLN A 1 95 ? 11.606 -0.188 -1.816 1.00 94.62 95 GLN A CA 1
ATOM 672 C C . GLN A 1 95 ? 11.560 -0.394 -0.295 1.00 94.62 95 GLN A C 1
ATOM 674 O O . GLN A 1 95 ? 10.517 -0.202 0.333 1.00 94.62 95 GLN A O 1
ATOM 679 N N . GLY A 1 96 ? 12.701 -0.750 0.297 1.00 92.75 96 GLY A N 1
ATOM 680 C CA . GLY A 1 96 ? 12.795 -1.018 1.732 1.00 92.75 96 GLY A CA 1
ATOM 681 C C . GLY A 1 96 ? 12.214 -2.387 2.131 1.00 92.75 96 GLY A C 1
ATOM 682 O O . GLY A 1 96 ? 12.210 -3.309 1.310 1.00 92.75 96 GLY A O 1
ATOM 683 N N . PRO A 1 97 ? 11.784 -2.558 3.395 1.00 94.75 97 PRO A N 1
ATOM 684 C CA . PRO A 1 97 ? 11.201 -3.803 3.886 1.00 94.75 97 PRO A CA 1
ATOM 685 C C . PRO A 1 97 ? 9.877 -4.144 3.192 1.00 94.75 97 PRO A C 1
ATOM 687 O O . PRO A 1 97 ? 9.207 -3.294 2.601 1.00 94.75 97 PRO A O 1
ATOM 690 N N . ALA A 1 98 ? 9.472 -5.409 3.300 1.00 95.00 98 ALA A N 1
ATOM 691 C CA . ALA A 1 98 ? 8.179 -5.847 2.794 1.00 95.00 98 ALA A CA 1
ATOM 692 C C . ALA A 1 98 ? 7.029 -5.165 3.566 1.00 95.00 98 ALA A C 1
ATOM 694 O O . ALA A 1 98 ? 7.100 -5.059 4.790 1.00 95.00 98 ALA A O 1
ATOM 695 N N . PRO A 1 99 ? 5.925 -4.762 2.917 1.00 95.25 99 PRO A N 1
ATOM 696 C CA . PRO A 1 99 ? 4.756 -4.227 3.614 1.00 95.25 99 PRO A CA 1
ATOM 697 C C . PRO A 1 99 ? 4.255 -5.175 4.714 1.00 95.25 99 PRO A C 1
ATOM 699 O O . PRO A 1 99 ? 3.997 -6.355 4.470 1.00 95.25 99 PRO A O 1
ATOM 702 N N . GLY A 1 100 ? 4.151 -4.666 5.944 1.00 93.25 100 GLY A N 1
ATOM 703 C CA . GLY A 1 100 ? 3.794 -5.442 7.139 1.00 93.25 100 GLY A CA 1
ATOM 704 C C . GLY A 1 100 ? 4.992 -6.027 7.899 1.00 93.25 100 GLY A C 1
ATOM 705 O O . GLY A 1 100 ? 4.824 -6.508 9.015 1.00 93.25 100 GLY A O 1
ATOM 706 N N . GLN A 1 101 ? 6.204 -5.972 7.343 1.00 94.00 101 GLN A N 1
ATOM 707 C CA . GLN A 1 101 ? 7.445 -6.202 8.087 1.00 94.00 101 GLN A CA 1
ATOM 708 C C . GLN A 1 101 ? 7.770 -4.969 8.948 1.00 94.00 101 GLN A C 1
ATOM 710 O O . GLN A 1 101 ? 7.305 -3.865 8.668 1.00 94.00 101 GLN A O 1
ATOM 715 N N . ARG A 1 102 ? 8.570 -5.144 10.007 1.00 92.69 102 ARG A N 1
ATOM 716 C CA . ARG A 1 102 ? 9.100 -4.023 10.798 1.00 92.69 102 ARG A CA 1
ATOM 717 C C . ARG A 1 102 ? 9.882 -3.052 9.900 1.00 92.69 102 ARG A C 1
ATOM 719 O O . ARG A 1 102 ? 10.729 -3.493 9.123 1.00 92.69 102 ARG A O 1
ATOM 726 N N . GLY A 1 103 ? 9.637 -1.755 10.081 1.00 92.44 103 GLY A N 1
ATOM 727 C CA . GLY A 1 103 ? 10.244 -0.679 9.302 1.00 92.44 103 GLY A CA 1
ATOM 728 C C . GLY A 1 103 ? 9.249 -0.010 8.355 1.00 92.44 103 GLY A C 1
ATOM 729 O O . GLY A 1 103 ? 8.082 -0.395 8.265 1.00 92.44 103 GLY A O 1
ATOM 730 N N . GLU A 1 104 ? 9.726 1.010 7.647 1.00 94.69 104 GLU A N 1
ATOM 731 C CA . GLU A 1 104 ? 8.933 1.760 6.676 1.00 94.69 104 GLU A CA 1
ATOM 732 C C . GLU A 1 104 ? 9.076 1.134 5.285 1.00 94.69 104 GLU A C 1
ATOM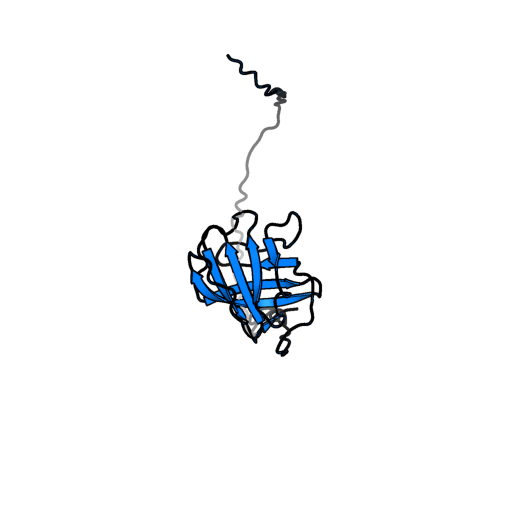 734 O O . GLU A 1 104 ? 10.119 1.256 4.644 1.00 94.69 104 GLU A O 1
ATOM 739 N N . ALA A 1 105 ? 8.028 0.464 4.811 1.00 95.56 105 ALA A N 1
ATOM 740 C CA . ALA A 1 105 ? 7.941 0.025 3.424 1.00 95.56 105 ALA A CA 1
ATOM 741 C C . ALA A 1 105 ? 7.607 1.223 2.527 1.00 95.56 105 ALA A C 1
ATOM 743 O O . ALA A 1 105 ? 6.769 2.050 2.887 1.00 95.56 105 ALA A O 1
ATOM 744 N N . VAL A 1 106 ? 8.207 1.311 1.341 1.00 95.44 106 VAL A N 1
ATOM 745 C CA . VAL A 1 106 ? 7.950 2.410 0.400 1.00 95.44 106 VAL A CA 1
ATOM 746 C C . VAL A 1 106 ? 7.381 1.855 -0.900 1.00 95.44 106 VAL A C 1
ATOM 748 O O . VAL A 1 106 ? 7.982 0.970 -1.508 1.00 95.44 106 VAL A O 1
ATOM 751 N N . LEU A 1 107 ? 6.247 2.390 -1.357 1.00 95.00 107 LEU A N 1
ATOM 752 C CA . LEU A 1 107 ? 5.694 2.118 -2.685 1.00 95.00 107 LEU A CA 1
ATOM 753 C C . LEU A 1 107 ? 5.677 3.401 -3.515 1.00 95.00 107 LEU A C 1
ATOM 755 O O . LEU A 1 107 ? 5.131 4.417 -3.096 1.00 95.00 107 LEU A O 1
ATOM 759 N N . VAL A 1 108 ? 6.258 3.341 -4.709 1.00 93.69 108 VAL A N 1
ATOM 760 C CA . VAL A 1 108 ? 6.357 4.474 -5.636 1.00 93.69 108 VAL A CA 1
ATOM 761 C C . VAL A 1 108 ? 5.500 4.203 -6.864 1.00 93.69 108 VAL A C 1
ATOM 763 O O . VAL A 1 108 ? 5.798 3.262 -7.603 1.00 93.69 108 VAL A O 1
ATOM 766 N N . ASP A 1 109 ? 4.482 5.026 -7.097 1.00 92.00 109 ASP A N 1
ATOM 767 C CA . ASP A 1 109 ? 3.652 4.983 -8.304 1.00 92.00 109 ASP A CA 1
ATOM 768 C C . ASP A 1 109 ? 4.498 5.377 -9.523 1.00 92.00 109 ASP A C 1
ATOM 770 O O . ASP A 1 109 ? 4.995 6.497 -9.631 1.00 92.00 109 ASP A O 1
ATOM 774 N N . GLN A 1 110 ? 4.706 4.422 -10.425 1.00 89.19 110 GLN A N 1
ATOM 775 C CA . GLN A 1 110 ? 5.489 4.579 -11.650 1.00 89.19 110 GLN A CA 1
ATOM 776 C C . GLN A 1 110 ? 4.654 5.123 -12.810 1.00 89.19 110 GLN A C 1
ATOM 778 O O . GLN A 1 110 ? 5.216 5.583 -13.800 1.00 89.19 110 GLN A O 1
ATOM 783 N N . ARG A 1 111 ? 3.325 5.021 -12.728 1.00 82.62 111 ARG A N 1
ATOM 784 C CA . ARG A 1 111 ? 2.419 5.388 -13.824 1.00 82.62 111 ARG A CA 1
ATOM 785 C C . ARG A 1 111 ? 1.638 6.665 -13.555 1.00 82.62 111 ARG A C 1
ATOM 787 O O . ARG A 1 111 ? 0.856 7.077 -14.407 1.00 82.62 111 ARG A O 1
ATOM 794 N N . HIS A 1 112 ? 1.861 7.299 -12.403 1.00 71.94 112 HIS A N 1
ATOM 795 C CA . HIS A 1 112 ? 1.117 8.481 -11.956 1.00 71.94 112 HIS A CA 1
ATOM 796 C C . HIS A 1 112 ? -0.402 8.235 -11.899 1.00 71.94 112 HIS A C 1
ATOM 798 O O . HIS A 1 112 ? -1.216 9.162 -11.975 1.00 71.94 112 HIS A O 1
ATOM 804 N N . SER A 1 113 ? -0.775 6.964 -11.742 1.00 61.78 113 SER A N 1
ATOM 805 C CA . SER A 1 113 ? -2.138 6.450 -11.619 1.00 61.78 113 SER A CA 1
ATOM 806 C C . SER A 1 113 ? -2.890 7.118 -10.465 1.00 61.78 113 SER A C 1
ATOM 808 O O . SER A 1 113 ? -4.106 7.285 -10.516 1.00 61.78 113 SER A O 1
ATOM 810 N N . GLY A 1 114 ? -2.152 7.515 -9.429 1.00 57.59 114 GLY A N 1
ATOM 811 C CA . GLY A 1 114 ? -2.632 8.127 -8.206 1.00 57.59 114 GLY A CA 1
ATOM 812 C C . GLY A 1 114 ? -2.204 9.577 -8.044 1.00 57.59 114 GLY A C 1
ATOM 813 O O . GLY A 1 114 ? -1.960 9.976 -6.911 1.00 57.59 114 GLY A O 1
ATOM 814 N N . SER A 1 115 ? -2.136 10.383 -9.116 1.00 64.62 115 SER A N 1
ATOM 815 C CA . SER A 1 115 ? -1.908 11.853 -9.065 1.00 64.62 115 SER A CA 1
ATOM 816 C C . SER A 1 115 ? -2.971 12.635 -8.258 1.00 64.62 115 SER A C 1
ATOM 818 O O . SER A 1 115 ? -3.213 13.818 -8.483 1.00 64.62 115 SER A O 1
ATOM 820 N N . ARG A 1 116 ? -3.684 11.952 -7.370 1.00 78.19 116 ARG A N 1
ATOM 821 C CA . ARG A 1 116 ? -4.760 12.420 -6.526 1.00 78.19 116 ARG A CA 1
ATOM 822 C C . ARG A 1 116 ? -4.310 12.272 -5.087 1.00 78.19 116 ARG A C 1
ATOM 824 O O . ARG A 1 116 ? -3.768 11.243 -4.686 1.00 78.19 116 ARG A O 1
ATOM 831 N N . GLU A 1 117 ? -4.595 13.304 -4.322 1.00 86.19 117 GLU A N 1
ATOM 832 C CA . GLU A 1 117 ? -4.478 13.269 -2.878 1.00 86.19 117 GLU A CA 1
ATOM 833 C C . GLU A 1 117 ? -5.364 12.146 -2.315 1.00 86.19 117 GLU A C 1
ATOM 835 O O . GLU A 1 117 ? -6.551 12.062 -2.641 1.00 86.19 117 GLU A O 1
ATOM 840 N N . ILE A 1 118 ? -4.785 11.265 -1.495 1.00 91.31 118 ILE A N 1
ATOM 841 C CA . ILE A 1 118 ? -5.546 10.258 -0.748 1.00 91.31 118 ILE A CA 1
ATOM 842 C C . ILE A 1 118 ? -5.917 10.881 0.604 1.00 91.31 118 ILE A C 1
ATOM 844 O O . ILE A 1 118 ? -5.005 11.230 1.353 1.00 91.31 118 ILE A O 1
ATOM 848 N N . PRO A 1 119 ? -7.207 11.015 0.953 1.00 92.44 119 PRO A N 1
ATOM 849 C CA . PRO A 1 119 ? -7.610 11.613 2.223 1.00 92.44 119 PRO A CA 1
ATOM 850 C C . PRO A 1 119 ? -7.041 10.889 3.453 1.00 92.44 119 PRO A C 1
ATOM 852 O O . PRO A 1 119 ? -6.868 9.670 3.469 1.00 92.44 119 PRO A O 1
ATOM 855 N N . VAL A 1 120 ? -6.786 11.643 4.526 1.00 96.25 120 VAL A N 1
ATOM 856 C CA . VAL A 1 120 ? -6.418 11.074 5.834 1.00 96.25 120 VAL A CA 1
ATOM 857 C C . VAL A 1 120 ? -7.558 10.202 6.365 1.00 96.25 120 VAL A C 1
ATOM 859 O O . VAL A 1 120 ? -8.727 10.558 6.257 1.00 96.25 120 VAL A O 1
ATOM 862 N N . GLY A 1 121 ? -7.209 9.062 6.963 1.00 96.75 121 GLY A N 1
ATOM 863 C CA . GLY A 1 121 ? -8.160 8.062 7.449 1.00 96.75 121 GLY A CA 1
ATOM 864 C C . GLY A 1 121 ? -8.521 6.990 6.421 1.00 96.75 121 GLY A C 1
ATOM 865 O O . GLY A 1 121 ? -9.094 5.967 6.797 1.00 96.75 121 GLY A O 1
ATOM 866 N N . GLU A 1 122 ? -8.146 7.172 5.154 1.00 96.44 122 GLU A N 1
ATOM 867 C CA . GLU A 1 122 ? -8.415 6.188 4.108 1.00 96.44 122 GLU A CA 1
ATOM 868 C C . GLU A 1 122 ? -7.559 4.935 4.235 1.00 96.44 122 GLU A C 1
ATOM 870 O O . GLU A 1 122 ? -6.454 4.943 4.786 1.00 96.44 122 GLU A O 1
ATOM 875 N N . ARG A 1 123 ? -8.084 3.834 3.696 1.00 96.12 123 ARG A N 1
ATOM 876 C CA . ARG A 1 123 ? -7.435 2.525 3.752 1.00 96.12 123 ARG A CA 1
ATOM 877 C C . ARG A 1 123 ? -6.543 2.290 2.539 1.00 96.12 123 ARG A C 1
ATOM 879 O O . ARG A 1 123 ? -6.960 2.479 1.399 1.00 96.12 123 ARG A O 1
ATOM 886 N N . VAL A 1 124 ? -5.366 1.740 2.808 1.00 96.50 124 VAL A N 1
ATOM 887 C CA . VAL A 1 124 ? -4.450 1.179 1.814 1.00 96.50 124 VAL A CA 1
ATOM 888 C C . VAL A 1 124 ? -4.211 -0.283 2.165 1.00 96.50 124 VAL A C 1
ATOM 890 O O . VAL A 1 124 ? -3.830 -0.595 3.293 1.00 96.50 124 VAL A O 1
ATOM 893 N N . THR A 1 125 ? -4.429 -1.187 1.217 1.00 97.25 125 THR A N 1
ATOM 894 C CA . THR A 1 125 ? -4.159 -2.618 1.407 1.00 97.25 125 THR A CA 1
ATOM 895 C C . THR A 1 125 ? -3.060 -3.049 0.454 1.00 97.25 125 THR A C 1
ATOM 897 O O . THR A 1 125 ? -3.137 -2.767 -0.737 1.00 97.25 125 THR A O 1
ATOM 900 N N . VAL A 1 126 ? -2.040 -3.738 0.964 1.00 97.31 126 VAL A N 1
ATOM 901 C CA . VAL A 1 126 ? -0.975 -4.307 0.133 1.00 97.31 126 VAL A CA 1
ATOM 902 C C . VAL A 1 126 ? -1.020 -5.821 0.217 1.00 97.31 126 VAL A C 1
ATOM 904 O O . VAL A 1 126 ? -0.811 -6.393 1.285 1.00 97.31 126 VAL A O 1
ATOM 907 N N . HIS A 1 127 ? -1.280 -6.458 -0.917 1.00 97.00 127 HIS A N 1
ATOM 908 C CA . HIS A 1 127 ? -1.281 -7.904 -1.088 1.00 97.00 127 HIS A CA 1
ATOM 909 C C . HIS A 1 127 ? 0.133 -8.409 -1.306 1.00 97.00 127 HIS A C 1
ATOM 911 O O . HIS A 1 127 ? 0.885 -7.847 -2.105 1.00 97.00 127 HIS A O 1
ATOM 917 N N . ARG A 1 128 ? 0.493 -9.484 -0.614 1.00 96.19 128 ARG A N 1
ATOM 918 C CA . ARG A 1 128 ? 1.814 -10.108 -0.689 1.00 96.19 128 ARG A CA 1
ATOM 919 C C . ARG A 1 128 ? 1.720 -11.480 -1.355 1.00 96.19 128 ARG A C 1
ATOM 921 O O . ARG A 1 128 ? 0.671 -12.119 -1.365 1.00 96.19 128 ARG A O 1
ATOM 928 N N . ALA A 1 129 ? 2.846 -11.952 -1.880 1.00 94.31 129 ALA A N 1
ATOM 929 C CA . ALA A 1 129 ? 2.960 -13.248 -2.545 1.00 94.31 129 ALA A CA 1
ATOM 930 C C . ALA A 1 129 ? 2.770 -14.452 -1.600 1.00 94.31 129 ALA A C 1
ATOM 932 O O . ALA A 1 129 ? 2.521 -15.558 -2.067 1.00 94.31 129 ALA A O 1
ATOM 933 N N . ASP A 1 130 ? 2.864 -14.249 -0.282 1.00 93.50 130 ASP A N 1
ATOM 934 C CA . ASP A 1 130 ? 2.579 -15.269 0.736 1.00 93.50 130 ASP A CA 1
ATOM 935 C C . ASP A 1 130 ? 1.077 -15.410 1.056 1.00 93.50 130 ASP A C 1
ATOM 937 O O . ASP A 1 130 ? 0.704 -16.146 1.970 1.00 93.50 130 ASP A O 1
ATOM 941 N N . GLY A 1 131 ? 0.213 -14.714 0.309 1.00 93.94 131 GLY A N 1
ATOM 942 C CA . GLY A 1 131 ? -1.240 -14.749 0.476 1.00 93.94 131 GLY A CA 1
ATOM 943 C C . GLY A 1 131 ? -1.752 -13.919 1.653 1.00 93.94 131 GLY A C 1
ATOM 944 O O . GLY A 1 131 ? -2.931 -14.004 1.980 1.00 93.94 131 GLY A O 1
ATOM 945 N N . ILE A 1 132 ? -0.890 -13.131 2.304 1.00 94.44 132 ILE A N 1
ATOM 946 C CA . ILE A 1 132 ? -1.281 -12.218 3.380 1.00 94.44 132 ILE A CA 1
ATOM 947 C C . ILE A 1 132 ? -1.376 -10.794 2.822 1.00 94.44 132 ILE A C 1
ATOM 949 O O . ILE A 1 132 ? -0.508 -10.345 2.076 1.00 94.44 132 ILE A O 1
ATOM 953 N N . SER A 1 133 ? -2.395 -10.037 3.218 1.00 95.62 133 SER A N 1
ATOM 954 C CA . SER A 1 133 ? -2.475 -8.602 2.936 1.00 95.62 133 SER A CA 1
ATOM 955 C C . SER A 1 133 ? -2.191 -7.790 4.194 1.00 95.62 133 SER A C 1
ATOM 957 O O . SER A 1 133 ? -2.780 -8.041 5.246 1.00 95.62 133 SER A O 1
ATOM 959 N N . ALA A 1 134 ? -1.321 -6.788 4.086 1.00 95.31 134 ALA A N 1
ATOM 960 C CA . ALA A 1 134 ? -1.085 -5.806 5.140 1.00 95.31 134 ALA A CA 1
ATOM 961 C C . ALA A 1 134 ? -2.002 -4.592 4.940 1.00 95.31 134 ALA A C 1
ATOM 963 O O . ALA A 1 134 ? -2.058 -4.030 3.844 1.00 95.31 134 ALA A O 1
ATOM 964 N N . VAL A 1 135 ? -2.725 -4.201 5.994 1.00 96.25 135 VAL A N 1
ATOM 965 C CA . VAL A 1 135 ? -3.680 -3.086 5.953 1.00 96.25 135 VAL A CA 1
ATOM 966 C C . VAL A 1 135 ? -3.106 -1.875 6.679 1.00 96.25 135 VAL A C 1
ATOM 968 O O . VAL A 1 135 ? -2.643 -1.966 7.818 1.00 96.25 135 VAL A O 1
ATOM 971 N N . PHE A 1 136 ? -3.179 -0.724 6.025 1.00 96.44 136 PHE A N 1
ATOM 972 C CA . PHE A 1 136 ? -2.704 0.552 6.533 1.00 96.44 136 PHE A CA 1
ATOM 973 C C . PHE A 1 136 ? -3.797 1.612 6.433 1.00 96.44 136 PHE A C 1
ATOM 975 O O . PHE A 1 136 ? -4.705 1.521 5.603 1.00 96.44 136 PHE A O 1
ATOM 982 N N . THR A 1 137 ? -3.672 2.637 7.266 1.00 96.94 137 THR A N 1
ATOM 983 C CA . THR A 1 137 ? -4.528 3.820 7.262 1.00 96.94 137 THR A CA 1
ATOM 984 C C . THR A 1 137 ? -3.677 5.049 6.986 1.00 96.94 137 THR A C 1
ATOM 986 O O . THR A 1 137 ? -2.634 5.227 7.620 1.00 96.94 137 THR A O 1
ATOM 989 N N . VAL A 1 138 ? -4.117 5.910 6.071 1.00 96.81 138 VAL A N 1
ATOM 990 C CA . VAL A 1 138 ? -3.446 7.181 5.782 1.00 96.81 138 VAL A CA 1
ATOM 991 C C . VAL A 1 138 ? -3.454 8.048 7.036 1.00 96.81 138 VAL A C 1
ATOM 993 O O . VAL A 1 138 ? -4.510 8.389 7.565 1.00 96.81 138 VAL A O 1
ATOM 996 N N . ALA A 1 139 ? -2.269 8.398 7.521 1.00 95.12 139 ALA A N 1
ATOM 997 C CA . ALA A 1 139 ? -2.078 9.207 8.717 1.00 95.12 139 ALA A CA 1
ATOM 998 C C . ALA A 1 139 ? -1.730 10.659 8.378 1.00 95.12 139 ALA A C 1
ATOM 1000 O O . ALA A 1 139 ? -2.129 11.569 9.102 1.00 95.12 139 ALA A O 1
ATOM 1001 N N . ARG A 1 140 ? -0.978 10.879 7.294 1.00 94.00 140 ARG A N 1
ATOM 1002 C CA . ARG A 1 140 ? -0.542 12.209 6.864 1.00 94.00 140 ARG A CA 1
ATOM 1003 C C . ARG A 1 140 ? -0.288 12.235 5.361 1.00 94.00 140 ARG A C 1
ATOM 1005 O O . ARG A 1 140 ? 0.177 11.244 4.801 1.00 94.00 140 ARG A O 1
ATOM 1012 N N . VAL A 1 141 ? -0.551 13.382 4.744 1.00 93.75 141 VAL A N 1
ATOM 1013 C CA . VAL A 1 141 ? -0.237 13.662 3.341 1.00 93.75 141 VAL A CA 1
ATOM 1014 C C . VAL A 1 141 ? 0.614 14.919 3.260 1.00 93.75 141 VAL A C 1
ATOM 1016 O O . VAL A 1 141 ? 0.351 15.903 3.953 1.00 93.75 141 VAL A O 1
ATOM 1019 N N . GLU A 1 142 ? 1.647 14.877 2.431 1.00 92.12 142 GLU A N 1
ATOM 1020 C CA . GLU A 1 142 ? 2.615 15.954 2.250 1.00 92.12 142 GLU A CA 1
ATOM 1021 C C . GLU A 1 142 ? 2.945 16.118 0.769 1.00 92.12 142 GLU A C 1
ATOM 1023 O O . GLU A 1 142 ? 2.823 15.171 0.002 1.00 92.12 142 GLU A O 1
ATOM 1028 N N . ARG A 1 143 ? 3.379 17.312 0.357 1.00 88.62 143 ARG A N 1
ATOM 1029 C CA . ARG A 1 143 ? 3.820 17.586 -1.027 1.00 88.62 143 ARG A CA 1
ATOM 1030 C C . ARG A 1 143 ? 5.337 17.549 -1.212 1.00 88.62 143 ARG A C 1
ATOM 1032 O O . ARG A 1 143 ? 5.853 17.784 -2.299 1.00 88.62 143 ARG 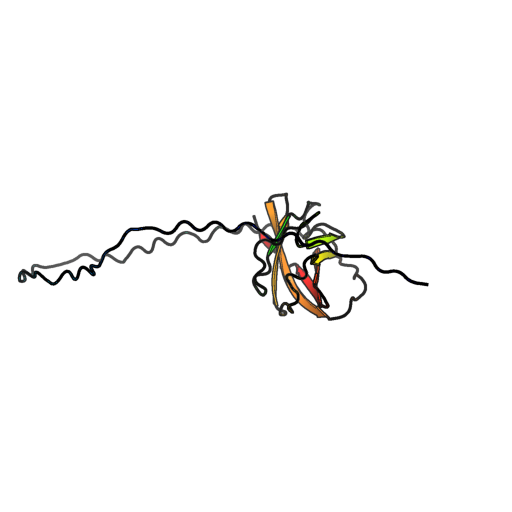A O 1
ATOM 1039 N N . GLN A 1 144 ? 6.067 17.334 -0.123 1.00 80.06 144 GLN A N 1
ATOM 1040 C CA . GLN A 1 144 ? 7.519 17.293 -0.115 1.00 80.06 144 GLN A CA 1
ATOM 1041 C C . GLN A 1 144 ? 7.974 16.030 0.601 1.00 80.06 144 GLN A C 1
ATOM 1043 O O . GLN A 1 144 ? 7.385 15.614 1.596 1.00 80.06 144 GLN A O 1
ATOM 1048 N N . GLN A 1 145 ? 9.044 15.429 0.091 1.00 75.62 145 GLN A N 1
ATOM 1049 C CA . GLN A 1 145 ? 9.637 14.262 0.712 1.00 75.62 145 GLN A CA 1
ATOM 1050 C C . GLN A 1 145 ? 10.359 14.649 2.001 1.00 75.62 145 GLN A C 1
ATOM 1052 O O . GLN A 1 145 ? 11.378 15.338 1.980 1.00 75.62 145 GLN A O 1
ATOM 1057 N N . LEU A 1 146 ? 9.837 14.160 3.123 1.00 70.94 146 LEU A N 1
ATOM 1058 C CA . LEU A 1 146 ? 10.571 14.123 4.379 1.00 70.94 146 LEU A CA 1
ATOM 1059 C C . LEU A 1 146 ? 11.582 12.971 4.376 1.00 70.94 146 LEU A C 1
ATOM 1061 O O . LEU A 1 146 ? 11.360 11.949 3.710 1.00 70.94 146 LEU A O 1
ATOM 1065 N N . PRO A 1 147 ? 12.679 13.085 5.142 1.00 74.31 147 PRO A N 1
ATOM 1066 C CA . PRO A 1 147 ? 13.578 11.960 5.357 1.00 74.31 147 PRO A CA 1
ATOM 1067 C C . PRO A 1 147 ? 12.815 10.723 5.881 1.00 74.31 147 PRO A C 1
ATOM 1069 O O . PRO A 1 147 ? 11.768 10.858 6.528 1.00 74.31 147 PRO A O 1
ATOM 1072 N N . PRO A 1 148 ? 13.279 9.502 5.563 1.00 73.12 148 PRO A N 1
ATOM 1073 C CA . PRO A 1 148 ? 12.746 8.291 6.176 1.00 73.12 148 PRO A CA 1
ATOM 1074 C C . PRO A 1 148 ? 12.864 8.388 7.699 1.00 73.12 148 PRO A C 1
ATOM 1076 O O . PRO A 1 148 ? 13.907 8.781 8.223 1.00 73.12 148 PRO A O 1
ATOM 1079 N N . GLY A 1 149 ? 11.771 8.084 8.397 1.00 70.00 149 GLY A N 1
ATOM 1080 C CA . GLY A 1 149 ? 11.779 7.977 9.852 1.00 70.00 149 GLY A CA 1
ATOM 1081 C C . GLY A 1 149 ? 12.286 6.601 10.274 1.00 70.00 149 GLY A C 1
ATOM 1082 O O . GLY A 1 149 ? 12.116 5.621 9.547 1.00 70.00 149 GLY A O 1
ATOM 1083 N N . GLU A 1 150 ? 12.884 6.499 11.460 1.00 76.94 150 GLU A N 1
ATOM 1084 C CA . GLU A 1 150 ? 13.202 5.195 12.046 1.00 76.94 150 GLU A CA 1
ATOM 1085 C C . GLU A 1 150 ? 11.911 4.550 12.580 1.00 76.94 150 GLU A C 1
ATOM 1087 O O . GLU A 1 150 ? 11.478 4.777 13.712 1.00 76.94 150 GLU A O 1
ATOM 1092 N N . ALA A 1 151 ? 11.242 3.775 11.726 1.00 82.19 151 ALA A N 1
ATOM 1093 C CA . ALA A 1 151 ? 10.005 3.096 12.086 1.00 82.19 151 ALA A CA 1
ATOM 1094 C C . ALA A 1 151 ? 10.301 1.802 12.865 1.00 82.19 151 ALA A C 1
ATOM 1096 O O . ALA A 1 151 ? 10.809 0.815 12.331 1.00 82.19 151 ALA A O 1
ATOM 1097 N N . THR A 1 152 ? 9.939 1.778 14.149 1.00 86.31 152 THR A N 1
ATOM 1098 C CA . THR A 1 152 ? 10.042 0.579 15.010 1.00 86.31 152 THR A CA 1
ATOM 1099 C C . THR A 1 152 ? 8.884 -0.406 14.811 1.00 86.31 152 THR A C 1
ATOM 1101 O O . THR A 1 152 ? 8.930 -1.547 15.284 1.00 86.31 152 THR A O 1
ATOM 1104 N N . ARG A 1 153 ? 7.848 0.031 14.091 1.00 90.31 153 ARG A N 1
ATOM 1105 C CA . ARG A 1 153 ? 6.642 -0.719 13.728 1.00 90.31 153 ARG A CA 1
ATOM 1106 C C . ARG A 1 153 ? 6.534 -0.823 12.205 1.00 90.31 153 ARG A C 1
ATOM 1108 O O . ARG A 1 153 ? 7.258 -0.113 11.509 1.00 90.31 153 ARG A O 1
ATOM 1115 N N . PRO A 1 154 ? 5.666 -1.699 11.676 1.00 94.31 154 PRO A N 1
ATOM 1116 C CA . PRO A 1 154 ? 5.321 -1.657 10.265 1.00 94.31 154 PRO A CA 1
ATOM 1117 C C . PRO A 1 154 ? 4.691 -0.307 9.912 1.00 94.31 154 PRO A C 1
ATOM 1119 O O . PRO A 1 154 ? 3.688 0.099 10.500 1.00 94.31 154 PRO A O 1
ATOM 1122 N N . GLU A 1 155 ? 5.276 0.383 8.945 1.00 95.19 155 GLU A N 1
ATOM 1123 C CA . GLU A 1 155 ? 4.748 1.618 8.369 1.00 95.19 155 GLU A CA 1
ATOM 1124 C C . GLU A 1 155 ? 4.808 1.533 6.844 1.00 95.19 155 GLU A C 1
ATOM 1126 O O . GLU A 1 155 ? 5.551 0.725 6.281 1.00 95.19 155 GLU A O 1
ATOM 1131 N N . LEU A 1 156 ? 3.988 2.334 6.168 1.00 96.06 156 LEU A N 1
ATOM 1132 C CA . LEU A 1 156 ? 3.946 2.378 4.712 1.00 96.06 156 LEU A CA 1
ATOM 1133 C C . LEU A 1 156 ? 4.009 3.826 4.239 1.00 96.06 156 LEU A C 1
ATOM 1135 O O . LEU A 1 156 ? 3.199 4.655 4.640 1.00 96.06 156 LEU A O 1
ATOM 1139 N N . ARG A 1 157 ? 4.934 4.112 3.331 1.00 95.44 157 ARG A N 1
ATOM 1140 C CA . ARG A 1 157 ? 5.039 5.381 2.621 1.00 95.44 157 ARG A CA 1
ATOM 1141 C C . ARG A 1 157 ? 4.654 5.172 1.164 1.00 95.44 157 ARG A C 1
ATOM 1143 O O . ARG A 1 157 ? 5.285 4.381 0.467 1.00 95.44 157 ARG A O 1
ATOM 1150 N N . LEU A 1 158 ? 3.641 5.889 0.694 1.00 93.94 158 LEU A N 1
ATOM 1151 C CA . LEU A 1 158 ? 3.315 5.950 -0.728 1.00 93.94 158 LEU A CA 1
ATOM 1152 C C . LEU A 1 158 ? 3.892 7.231 -1.318 1.00 93.94 158 LEU A C 1
ATOM 1154 O O . LEU A 1 158 ? 3.747 8.304 -0.736 1.00 93.94 158 LEU A O 1
ATOM 1158 N N . ILE A 1 159 ? 4.526 7.121 -2.477 1.00 92.06 159 ILE A N 1
ATOM 1159 C CA . ILE A 1 159 ? 5.001 8.260 -3.259 1.00 92.06 159 ILE A CA 1
ATOM 1160 C C . ILE A 1 159 ? 4.214 8.254 -4.561 1.00 92.06 159 ILE A C 1
ATOM 1162 O O . ILE A 1 159 ? 4.329 7.311 -5.347 1.00 92.06 159 ILE A O 1
ATOM 1166 N N . THR A 1 160 ? 3.397 9.283 -4.769 1.00 88.88 160 THR A N 1
ATOM 1167 C CA . THR A 1 160 ? 2.512 9.387 -5.929 1.00 88.88 160 THR A CA 1
ATOM 1168 C C . THR A 1 160 ? 2.496 10.802 -6.495 1.00 88.88 160 THR A C 1
ATOM 1170 O O . THR A 1 160 ? 1.983 11.737 -5.881 1.00 88.88 160 THR A O 1
ATOM 1173 N N . GLY A 1 161 ? 3.094 10.980 -7.678 1.00 86.00 161 GLY A N 1
ATOM 1174 C CA . GLY A 1 161 ? 3.288 12.307 -8.265 1.00 86.00 161 GLY A CA 1
ATOM 1175 C C . GLY A 1 161 ? 4.039 13.235 -7.304 1.00 86.00 161 GLY A C 1
ATOM 1176 O O . GLY A 1 161 ? 5.186 12.970 -6.957 1.00 86.00 161 GLY A O 1
ATOM 1177 N N . GLU A 1 162 ? 3.374 14.304 -6.871 1.00 86.88 162 GLU A N 1
ATOM 1178 C CA . GLU A 1 162 ? 3.891 15.276 -5.897 1.00 86.88 162 GLU A CA 1
ATOM 1179 C C . GLU A 1 162 ? 3.594 14.914 -4.434 1.00 86.88 162 GLU A C 1
ATOM 1181 O O . GLU A 1 162 ? 4.135 15.543 -3.529 1.00 86.88 162 GLU A O 1
ATOM 1186 N N . PHE A 1 163 ? 2.751 13.911 -4.177 1.00 91.38 163 PHE A N 1
ATOM 1187 C CA . PHE A 1 163 ? 2.321 13.560 -2.830 1.00 91.38 163 PHE A CA 1
ATOM 1188 C C . PHE A 1 163 ? 3.183 12.460 -2.212 1.00 91.38 163 PHE A C 1
ATOM 1190 O O . PHE A 1 163 ? 3.445 11.416 -2.814 1.00 91.38 163 PHE A O 1
ATOM 1197 N N . VAL A 1 164 ? 3.547 12.670 -0.952 1.00 92.81 164 VAL A N 1
ATOM 1198 C CA . VAL A 1 164 ? 4.109 11.671 -0.048 1.00 92.81 164 VAL A CA 1
ATOM 1199 C C . VAL A 1 164 ? 3.081 11.394 1.035 1.00 92.81 164 VAL A C 1
ATOM 1201 O O . VAL A 1 164 ? 2.641 12.291 1.753 1.00 92.81 164 VAL A O 1
ATOM 1204 N N . ILE A 1 165 ? 2.659 10.140 1.122 1.00 94.06 165 ILE A N 1
ATOM 1205 C CA . ILE A 1 165 ? 1.520 9.723 1.929 1.00 94.06 165 ILE A CA 1
ATOM 1206 C C . ILE A 1 165 ? 2.029 8.727 2.957 1.00 94.06 165 ILE A C 1
ATOM 1208 O O . ILE A 1 165 ? 2.445 7.615 2.627 1.00 94.06 165 ILE A O 1
ATOM 1212 N N . HIS A 1 166 ? 2.001 9.144 4.215 1.00 94.88 166 HIS A N 1
ATOM 1213 C CA . HIS A 1 166 ? 2.417 8.329 5.341 1.00 94.88 166 HIS A CA 1
ATOM 1214 C C . HIS A 1 166 ? 1.215 7.560 5.861 1.00 94.88 166 HIS A C 1
ATOM 1216 O O . HIS A 1 166 ? 0.217 8.143 6.293 1.00 94.88 166 HIS A O 1
ATOM 1222 N N . CYS A 1 167 ? 1.322 6.242 5.841 1.00 95.19 167 CYS A N 1
ATOM 1223 C CA . CYS A 1 167 ? 0.297 5.324 6.285 1.00 95.19 167 CYS A CA 1
ATOM 1224 C C . CYS A 1 167 ? 0.795 4.568 7.517 1.00 95.19 167 CYS A C 1
ATOM 1226 O O . CYS A 1 167 ? 1.903 4.028 7.545 1.00 95.19 167 CYS A O 1
ATOM 1228 N N . ARG A 1 168 ? -0.050 4.500 8.543 1.00 94.19 168 ARG A N 1
ATOM 1229 C CA . ARG A 1 168 ? 0.206 3.709 9.747 1.00 94.19 168 ARG A CA 1
ATOM 1230 C C . ARG A 1 168 ? -0.415 2.337 9.604 1.00 94.19 168 ARG A C 1
ATOM 1232 O O . ARG A 1 168 ? -1.503 2.202 9.047 1.00 94.19 168 ARG A O 1
ATOM 1239 N N . PHE A 1 169 ? 0.257 1.324 10.133 1.00 93.19 169 PHE A N 1
ATOM 1240 C CA . PHE A 1 169 ? -0.302 -0.017 10.172 1.00 93.19 169 PHE A CA 1
ATOM 1241 C C . PHE A 1 169 ? -1.589 -0.043 11.000 1.00 93.19 169 PHE A C 1
ATOM 1243 O O . PHE A 1 169 ? -1.628 0.452 12.127 1.00 93.19 169 PHE A O 1
ATOM 1250 N N . ALA A 1 170 ? -2.644 -0.628 10.435 1.00 89.88 170 ALA A N 1
ATOM 1251 C CA . ALA A 1 170 ? -3.969 -0.658 11.046 1.00 89.88 170 ALA A CA 1
ATOM 1252 C C . ALA A 1 170 ? -4.116 -1.751 12.124 1.00 89.88 170 ALA A C 1
ATOM 1254 O O . ALA A 1 170 ? -5.208 -1.944 12.650 1.00 89.88 170 ALA A O 1
ATOM 1255 N N . GLY A 1 171 ? -3.043 -2.488 12.443 1.00 81.31 171 GLY A N 1
ATOM 1256 C CA . GLY A 1 171 ? -3.096 -3.612 13.385 1.00 81.31 171 GLY A CA 1
ATOM 1257 C C . GLY A 1 171 ? -3.723 -4.875 12.792 1.00 81.31 171 GLY A C 1
ATOM 1258 O O . GLY A 1 171 ? -4.126 -5.762 13.537 1.00 81.31 171 GLY A O 1
ATOM 1259 N N . ALA A 1 172 ? -3.856 -4.939 11.465 1.00 81.88 172 ALA A N 1
ATOM 1260 C CA . ALA A 1 172 ? -4.702 -5.912 10.797 1.00 81.88 172 ALA A CA 1
ATOM 1261 C C . ALA A 1 172 ? -4.009 -6.519 9.569 1.00 81.88 172 ALA A C 1
ATOM 1263 O O . ALA A 1 172 ? -3.503 -5.800 8.701 1.00 81.88 172 ALA A O 1
ATOM 1264 N N . TYR A 1 173 ? -4.054 -7.849 9.478 1.00 86.38 173 TYR A N 1
ATOM 1265 C CA . TYR A 1 173 ? -3.695 -8.601 8.277 1.00 86.38 173 TYR A CA 1
ATOM 1266 C C . TYR A 1 173 ? -4.893 -9.396 7.770 1.00 86.38 173 TYR A C 1
ATOM 1268 O O . TYR A 1 173 ? -5.673 -9.911 8.571 1.00 86.38 173 TYR A O 1
ATOM 1276 N N . ARG A 1 174 ? -5.014 -9.515 6.448 1.00 86.25 174 ARG A N 1
ATOM 1277 C CA . ARG A 1 174 ? -6.058 -10.293 5.772 1.00 86.25 174 ARG A CA 1
ATOM 1278 C C . ARG A 1 174 ? -5.448 -11.531 5.108 1.00 86.25 174 ARG A C 1
ATOM 1280 O O . ARG A 1 174 ? -4.300 -11.482 4.680 1.00 86.25 174 ARG A O 1
ATOM 1287 N N . ARG A 1 175 ? -6.213 -12.618 5.041 1.00 79.88 175 ARG A N 1
ATOM 1288 C CA . ARG A 1 175 ? -5.982 -13.776 4.166 1.00 79.88 175 ARG A CA 1
ATOM 1289 C C . ARG A 1 175 ? -7.130 -13.891 3.171 1.00 79.88 175 ARG A C 1
ATOM 1291 O O . ARG A 1 175 ? -8.224 -1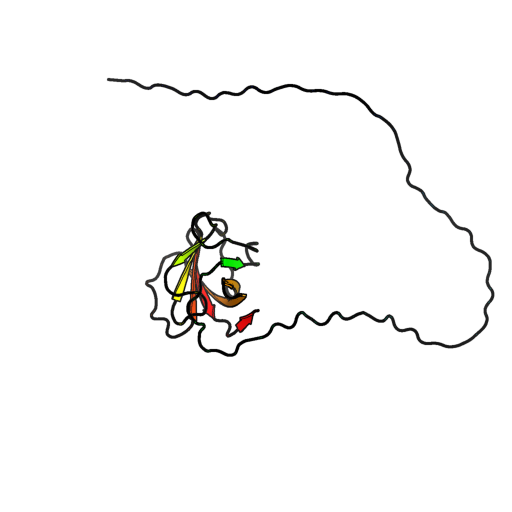3.364 3.497 1.00 79.88 175 ARG A O 1
#

Radius of gyration: 28.63 Å; chains: 1; bounding box: 88×45×62 Å